Protein 3HWU (pdb70)

Organism: Cupriavidus pinatubonensis (strain JMP 134 / LMG 1197) (NCBI:txid264198)

Sequence (139 aa):
QEELKGKYKTPTGYLVLRHHGDNNVLQNLEQLARRDEHIPSASSSFVGIGFSEEATFGFYDDFGRRKKQFDPKTYRNVEANTGSIAWKEEGKPSIHAHGTVTDGTFQGAGGHLLGLTVGTGSCEITVTVYPQRLDDRFVDDPEIQQANVLGGLLP

InterPro domains:
  IPR005175 PPC domain [PF03479] (41-151)
  IPR005175 PPC domain [PS51742] (35-171)
  IPR005175 PPC domain [cd11378] (41-151)
  IPR025707 Predicted DNA-binding protein with PD1-like DNA-binding motif [PIRSF016702] (32-172)

Foldseek 3Di:
DVCVPPWQDPQGMKKFAAFDKPVVVVQVCCVVVVFLKKKKKKWKWAKWKAFDADPVVRDTDIDMDGTWTGMIWMWADEPRGIDIWDWDWTADPVRDIDIGTTPIDGHHNMMMMMDMGTDPHRWYWDQDVVRRDTDIDDD

Secondary structure (DSSP, 8-state):
-TTTT---BTTEE--EETT-BHHHHHHHHHHHTT-SEEEEEEEE--EEEEEEEETTTTEEEEEEEES-----EEEEEETTEEEEEEEEEEE-TT--EEEEEEEEEE--SSEEEEEEEEESS--BEEEETTTTEEEE---

B-factor: mean 15.31, std 6.68, range [3.57, 50.94]

Solvent-accessible surface area: 8243 Å² total

Radius of gyration: 15.32 Å; Cα contacts (8 Å, |Δi|>4): 325; chains: 1; bounding box: 25×41×38 Å

Nearest PDB structures (foldseek):
  3hwu-assembly1_A  TM=1.007E+00  e=2.581E-26  Cupriavidus pinatubonensis JMP134
  3htn-assembly1_C  TM=9.074E-01  e=1.300E-11  Bacteroides thetaiotaomicron VPI-5482
  3htn-assembly1_B  TM=8.901E-01  e=6.549E-11  Bacteroides thetaiotaomicron VPI-5482
  2dt4-assembly1_A  TM=8.204E-01  e=1.493E-09  Pyrococcus horikoshii
  2p6y-assembly1_A  TM=7.167E-01  e=1.650E-06  Vibrio cholerae

Structure (mmCIF, N/CA/C/O backbone):
data_3HWU
#
_entry.id   3HWU
#
_cell.length_a   53.897
_cell.length_b   53.897
_cell.length_c   111.100
_cell.angle_alpha   90.000
_cell.angle_beta   90.000
_cell.angle_gamma   120.000
#
_symmetry.space_group_name_H-M   'H 3'
#
loop_
_entity.id
_entity.type
_entity.pdbx_description
1 polymer 'Putative DNA-binding protein'
2 water water
#
loop_
_atom_site.group_PDB
_atom_site.id
_atom_site.type_symbol
_atom_site.label_atom_id
_atom_site.label_alt_id
_atom_site.label_comp_id
_atom_site.label_asym_id
_atom_site.label_entity_id
_atom_site.label_seq_id
_atom_site.pdbx_PDB_ins_code
_atom_site.Cartn_x
_atom_site.Cartn_y
_atom_site.Cartn_z
_atom_site.occupancy
_atom_site.B_iso_or_equiv
_atom_site.auth_seq_id
_atom_site.auth_comp_id
_atom_site.auth_asym_id
_atom_site.auth_atom_id
_atom_site.pdbx_PDB_model_num
ATOM 1 N N . GLN A 1 2 ? -0.349 12.250 82.733 1.00 33.22 28 GLN A N 1
ATOM 2 C CA . GLN A 1 2 ? 0.041 10.853 82.394 1.00 30.82 28 GLN A CA 1
ATOM 3 C C . GLN A 1 2 ? 0.738 10.734 81.017 1.00 29.71 28 GLN A C 1
ATOM 4 O O . GLN A 1 2 ? 1.163 9.655 80.641 1.00 30.58 28 GLN A O 1
ATOM 6 N N A GLU A 1 3 ? 0.852 11.840 80.293 0.50 28.22 29 GLU A N 1
ATOM 7 N N B GLU A 1 3 ? 0.878 11.857 80.293 0.50 28.88 29 GLU A N 1
ATOM 8 C CA A GLU A 1 3 ? 1.407 11.815 78.939 0.50 26.37 29 GLU A CA 1
ATOM 9 C CA B GLU A 1 3 ? 1.360 11.807 78.889 0.50 27.74 29 GLU A CA 1
ATOM 10 C C A GLU A 1 3 ? 2.779 11.158 78.862 0.50 24.56 29 GLU A C 1
ATOM 11 C C B GLU A 1 3 ? 2.824 11.330 78.764 0.50 25.20 29 GLU A C 1
ATOM 12 O O A GLU A 1 3 ? 3.081 10.375 77.949 0.50 24.05 29 GLU A O 1
ATOM 13 O O B GLU A 1 3 ? 3.215 10.787 77.715 0.50 24.27 29 GLU A O 1
ATOM 24 N N . LEU A 1 4 ? 3.610 11.495 79.831 1.00 22.80 30 LEU A N 1
ATOM 25 C CA . LEU A 1 4 ? 5.011 11.091 79.820 1.00 20.79 30 LEU A CA 1
ATOM 26 C C . LEU A 1 4 ? 5.261 9.847 80.628 1.00 20.59 30 LEU A C 1
ATOM 27 O O . LEU A 1 4 ? 6.414 9.511 80.839 1.00 19.15 30 LEU A O 1
ATOM 32 N N . LYS A 1 5 ? 4.190 9.144 81.054 1.00 21.30 31 LYS A N 1
ATOM 33 C CA . LYS A 1 5 ? 4.339 7.942 81.833 1.00 22.12 31 LYS A CA 1
ATOM 34 C C . LYS A 1 5 ? 5.232 6.961 81.126 1.00 21.12 31 LYS A C 1
ATOM 35 O O . LYS A 1 5 ? 5.000 6.619 79.952 1.00 22.48 31 LYS A O 1
ATOM 38 N N . GLY A 1 6 ? 6.262 6.525 81.841 1.00 20.24 32 GLY A N 1
ATOM 39 C CA . GLY A 1 6 ? 7.207 5.550 81.339 1.00 19.96 32 GLY A CA 1
ATOM 40 C C . GLY A 1 6 ? 8.228 6.038 80.319 1.00 17.57 32 GLY A C 1
ATOM 41 O O . GLY A 1 6 ? 8.934 5.230 79.706 1.00 18.83 32 GLY A O 1
ATOM 42 N N . LYS A 1 7 ? 8.286 7.343 80.100 1.00 14.75 33 LYS A N 1
ATOM 43 C CA . LYS A 1 7 ? 9.135 7.879 79.038 1.00 13.27 33 LYS A CA 1
ATOM 44 C C . LYS A 1 7 ? 10.409 8.530 79.595 1.00 13.13 33 LYS A C 1
ATOM 45 O O . LYS A 1 7 ? 11.256 8.926 78.803 1.00 12.16 33 LYS A O 1
ATOM 51 N N . TYR A 1 8 ? 10.565 8.649 80.905 1.00 11.81 34 TYR A N 1
ATOM 52 C CA . TYR A 1 8 ? 11.805 9.175 81.440 1.00 11.95 34 TYR A CA 1
ATOM 53 C C . TYR A 1 8 ? 12.082 8.637 82.831 1.00 11.83 34 TYR A C 1
ATOM 54 O O . TYR A 1 8 ? 11.183 8.102 83.521 1.00 13.10 34 TYR A O 1
ATOM 71 N N . LYS A 1 10 ? 14.625 9.853 86.410 1.00 12.20 36 LYS A N 1
ATOM 72 C CA . LYS A 1 10 ? 15.531 10.796 87.065 1.00 12.28 36 LYS A CA 1
ATOM 73 C C . LYS A 1 10 ? 16.920 10.191 87.165 1.00 11.93 36 LYS A C 1
ATOM 74 O O . LYS A 1 10 ? 17.064 9.030 87.577 1.00 13.55 36 LYS A O 1
ATOM 80 N N . THR A 1 11 ? 17.916 11.005 86.808 1.00 10.99 37 THR A N 1
ATOM 81 C CA . THR A 1 11 ? 19.324 10.631 86.939 1.00 11.25 37 THR A CA 1
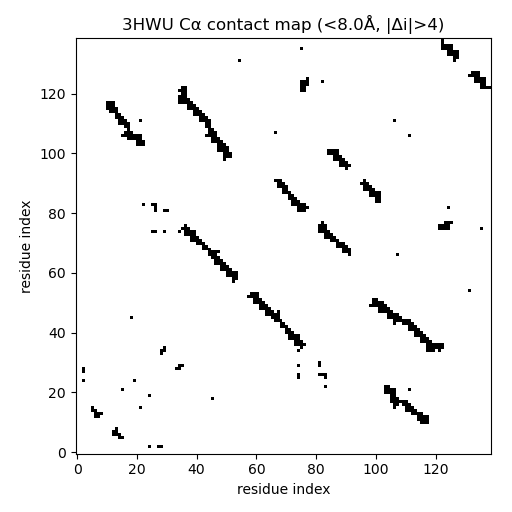ATOM 82 C C . THR A 1 11 ? 20.006 11.599 87.915 1.00 11.00 37 THR A C 1
ATOM 83 O O . THR A 1 11 ? 19.469 12.671 88.213 1.00 12.12 37 THR A O 1
ATOM 87 N N . PRO A 1 12 ? 21.227 11.278 88.357 1.00 10.83 38 PRO A N 1
ATOM 88 C CA . PRO A 1 12 ? 21.898 12.213 89.272 1.00 11.89 38 PRO A CA 1
ATOM 89 C C . PRO A 1 12 ? 22.052 13.629 88.741 1.00 12.77 38 PRO A C 1
ATOM 90 O O . PRO A 1 12 ? 21.979 14.596 89.509 1.00 14.31 38 PRO A O 1
ATOM 94 N N . THR A 1 13 ? 22.268 13.762 87.438 1.00 11.75 39 THR A N 1
ATOM 95 C CA . THR A 1 13 ? 22.495 15.053 86.827 1.00 11.76 39 THR A CA 1
ATOM 96 C C . THR A 1 13 ? 21.288 15.643 86.098 1.00 10.37 39 THR A C 1
ATOM 97 O O . THR A 1 13 ? 21.369 16.756 85.600 1.00 10.91 39 THR A O 1
ATOM 101 N N . GLY A 1 14 ? 20.172 14.912 86.034 1.00 10.07 40 GLY A N 1
ATOM 102 C CA . GLY A 1 14 ? 19.028 15.422 85.310 1.00 10.33 40 GLY A CA 1
ATOM 103 C C . GLY A 1 14 ? 18.023 14.310 85.034 1.00 9.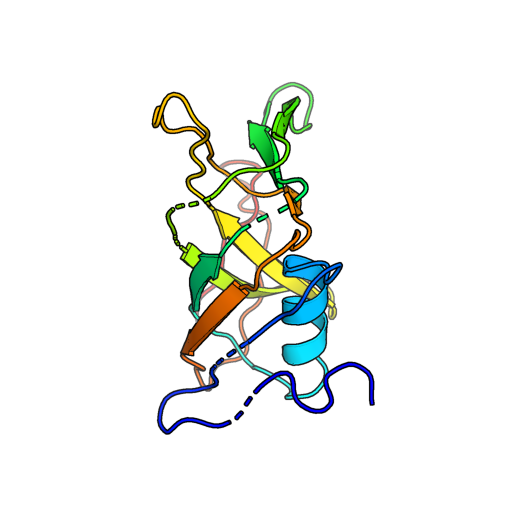63 40 GLY A C 1
ATOM 104 O O . GLY A 1 14 ? 17.428 13.765 85.987 1.00 10.11 40 GLY A O 1
ATOM 105 N N . TYR A 1 15 ? 17.802 13.986 83.757 1.00 9.17 41 TYR A N 1
ATOM 106 C CA . TYR A 1 15 ? 16.866 12.936 83.364 1.00 9.76 41 TYR A CA 1
ATOM 107 C C . TYR A 1 15 ? 17.434 12.188 82.174 1.00 9.69 41 TYR A C 1
ATOM 108 O O . TYR A 1 15 ? 18.265 12.722 81.416 1.00 10.78 41 TYR A O 1
ATOM 117 N N . LEU A 1 16 ? 16.950 10.970 81.973 1.00 9.68 42 LEU A N 1
ATOM 118 C CA . LEU A 1 16 ? 17.145 10.219 80.727 1.00 9.43 42 LEU A CA 1
ATOM 119 C C . LEU A 1 16 ? 15.746 9.947 80.195 1.00 9.16 42 LEU A C 1
ATOM 120 O O . LEU A 1 16 ? 14.892 9.396 80.907 1.00 10.39 42 LEU A O 1
ATOM 141 N N . VAL A 1 18 ? 13.390 8.178 77.053 1.00 9.16 44 VAL A N 1
ATOM 142 C CA . VAL A 1 18 ? 13.320 7.240 75.933 1.00 9.61 44 VAL A CA 1
ATOM 143 C C . VAL A 1 18 ? 11.934 7.402 75.300 1.00 9.39 44 VAL A C 1
ATOM 144 O O . VAL A 1 18 ? 10.929 6.965 75.845 1.00 10.49 44 VAL A O 1
ATOM 148 N N . LEU A 1 19 ? 11.911 8.084 74.167 1.00 9.15 45 LEU A N 1
ATOM 149 C CA . LEU A 1 19 ? 10.702 8.304 73.401 1.00 9.52 45 LEU A CA 1
ATOM 150 C C . LEU A 1 19 ? 10.526 7.170 72.401 1.00 9.61 45 LEU A C 1
ATOM 151 O O . LEU A 1 19 ? 11.470 6.475 72.043 1.00 10.47 45 LEU A O 1
ATOM 156 N N . ARG A 1 20 ? 9.280 6.958 72.007 1.00 11.00 46 ARG A N 1
ATOM 157 C CA . ARG A 1 20 ? 8.843 5.796 71.281 1.00 11.53 46 ARG A CA 1
ATOM 158 C C . ARG A 1 20 ? 8.123 6.176 69.991 1.00 11.42 46 ARG A C 1
ATOM 159 O O . ARG A 1 20 ? 7.871 7.344 69.727 1.00 10.56 46 ARG A O 1
ATOM 167 N N A HIS A 1 21 ? 7.829 5.177 69.169 0.50 11.61 47 HIS A N 1
ATOM 168 N N B HIS A 1 21 ? 7.764 5.168 69.197 0.50 11.63 47 HIS A N 1
ATOM 169 C CA A HIS A 1 21 ? 7.184 5.360 67.878 0.50 11.88 47 HIS A CA 1
ATOM 170 C CA B HIS A 1 21 ? 7.257 5.415 67.859 0.50 11.81 47 HIS A CA 1
ATOM 171 C C A HIS A 1 21 ? 6.057 6.391 67.943 0.50 10.87 47 HIS A C 1
ATOM 172 C C B HIS A 1 21 ? 6.050 6.349 67.887 0.50 11.05 47 HIS A C 1
ATOM 173 O O A HIS A 1 21 ? 5.148 6.294 68.785 0.50 11.11 47 HIS A O 1
ATOM 174 O O B HIS A 1 21 ? 5.078 6.129 68.619 0.50 11.80 47 HIS A O 1
ATOM 187 N N . GLY A 1 22 ? 6.138 7.385 67.055 1.00 10.53 48 GLY A N 1
ATOM 188 C CA . GLY A 1 22 ? 5.130 8.402 66.900 1.00 10.24 48 GLY A CA 1
ATOM 189 C C . GLY A 1 22 ? 5.308 9.615 67.796 1.00 10.47 48 GLY A C 1
ATOM 190 O O . GLY A 1 22 ? 4.630 10.597 67.593 1.00 12.43 48 GLY A O 1
ATOM 191 N N . ASP A 1 23 ? 6.218 9.570 68.773 1.00 9.78 49 ASP A N 1
ATOM 192 C CA . ASP A 1 23 ? 6.376 10.715 69.686 1.00 10.11 49 ASP A CA 1
ATOM 193 C C . ASP A 1 23 ? 7.001 11.915 68.975 1.00 9.53 49 ASP A C 1
ATOM 194 O O . ASP A 1 23 ? 7.997 11.796 68.269 1.00 10.08 49 ASP A O 1
ATOM 199 N N A ASN A 1 24 ? 6.437 13.079 69.260 0.70 9.64 50 ASN A N 1
ATOM 200 N N B ASN A 1 24 ? 6.367 13.076 69.085 0.30 9.75 50 ASN A N 1
ATOM 201 C CA A ASN A 1 24 ? 6.920 14.341 68.783 0.70 9.40 50 ASN A CA 1
ATOM 202 C CA B ASN A 1 24 ? 7.006 14.290 68.623 0.30 9.64 50 ASN A CA 1
ATOM 203 C C A ASN A 1 24 ? 8.018 14.833 69.733 0.70 9.36 50 ASN A C 1
ATOM 204 C C B ASN A 1 24 ? 8.018 14.678 69.693 0.30 9.34 50 ASN A C 1
ATOM 205 O O A ASN A 1 24 ? 7.749 15.122 70.896 0.70 9.81 50 ASN A O 1
ATOM 206 O O B ASN A 1 24 ? 7.702 14.746 70.884 0.30 8.71 50 ASN A O 1
ATOM 215 N N . VAL A 1 25 ? 9.249 14.853 69.255 1.00 8.09 51 VAL A N 1
ATOM 216 C CA . VAL A 1 25 ? 10.400 14.971 70.181 1.00 9.09 51 VAL A CA 1
ATOM 217 C C . VAL A 1 25 ? 10.453 16.310 70.908 1.00 9.04 51 VAL A C 1
ATOM 218 O O . VAL A 1 25 ? 10.584 16.358 72.138 1.00 9.68 51 VAL A O 1
ATOM 222 N N . LEU A 1 26 ? 10.376 17.418 70.173 1.00 9.22 52 LEU A N 1
ATOM 223 C CA . LEU A 1 26 ? 10.494 18.703 70.867 1.00 9.27 52 LEU A CA 1
ATOM 224 C C . LEU A 1 26 ? 9.288 18.943 71.774 1.00 9.68 52 LEU A C 1
ATOM 225 O O . LEU A 1 26 ? 9.430 19.520 72.835 1.00 9.98 52 LEU A O 1
ATOM 230 N N . GLN A 1 27 ? 8.105 18.524 71.335 1.00 10.15 53 GLN A N 1
ATOM 231 C CA . GLN A 1 27 ? 6.921 18.660 72.192 1.00 10.80 53 GLN A CA 1
ATOM 232 C C . GLN A 1 27 ? 7.052 17.826 73.468 1.00 10.47 53 GLN A C 1
ATOM 233 O O . GLN A 1 27 ? 6.652 18.277 74.548 1.00 11.21 53 GLN A O 1
ATOM 239 N N . ASN A 1 28 ? 7.625 16.637 73.384 1.00 9.80 54 ASN A N 1
ATOM 240 C CA . ASN A 1 28 ? 7.818 15.853 74.603 1.00 9.87 54 ASN A CA 1
ATOM 241 C C . ASN A 1 28 ? 8.852 16.518 75.533 1.00 10.20 54 ASN A C 1
ATOM 242 O O . ASN A 1 28 ? 8.718 16.441 76.745 1.00 10.61 54 ASN A O 1
ATOM 247 N N . LEU A 1 29 ? 9.873 17.159 74.978 1.00 10.03 55 LEU A N 1
ATOM 248 C CA . LEU A 1 29 ? 10.816 17.933 75.808 1.00 9.51 55 LEU A CA 1
ATOM 249 C C . LEU A 1 29 ? 10.149 19.152 76.468 1.00 10.22 55 LEU A C 1
ATOM 250 O O . LEU A 1 29 ? 10.424 19.467 77.631 1.00 10.50 55 LEU A O 1
ATOM 255 N N . GLU A 1 30 ? 9.278 19.832 75.721 1.00 9.61 56 GLU A N 1
ATOM 256 C CA . GLU A 1 30 ? 8.456 20.883 76.314 1.00 10.84 56 GLU A CA 1
ATOM 257 C C . GLU A 1 30 ? 7.630 20.355 77.467 1.00 10.52 56 GLU A C 1
ATOM 258 O O . GLU A 1 30 ? 7.536 21.001 78.527 1.00 11.08 56 GLU A O 1
ATOM 264 N N . GLN A 1 31 ? 6.991 19.194 77.269 1.00 10.22 57 GLN A N 1
ATOM 265 C CA . GLN A 1 31 ? 6.191 18.627 78.345 1.00 11.94 57 GLN A CA 1
ATOM 266 C C . GLN A 1 31 ? 7.038 18.216 79.567 1.00 10.90 57 GLN A C 1
ATOM 267 O O . GLN A 1 31 ? 6.588 18.362 80.716 1.00 12.69 57 GLN A O 1
ATOM 273 N N . LEU A 1 32 ? 8.231 17.658 79.346 1.00 10.82 58 LEU A N 1
ATOM 274 C CA . LEU A 1 32 ? 9.108 17.362 80.461 1.00 10.74 58 LEU A CA 1
ATOM 275 C C . LEU A 1 32 ? 9.444 18.655 81.244 1.00 11.18 58 LEU A C 1
ATOM 276 O O . LEU A 1 32 ? 9.462 18.673 82.484 1.00 11.98 58 LEU A O 1
ATOM 281 N N . ALA A 1 33 ? 9.736 19.714 80.504 1.00 10.66 59 ALA A N 1
ATOM 282 C CA . ALA A 1 33 ? 10.051 21.005 81.144 1.00 11.05 59 ALA A CA 1
ATOM 283 C C . ALA A 1 33 ? 8.905 21.482 82.043 1.00 12.40 59 ALA A C 1
ATOM 284 O O . ALA A 1 33 ? 9.120 21.953 83.175 1.00 12.15 59 ALA A O 1
ATOM 286 N N A ARG A 1 34 ? 7.682 21.365 81.528 0.50 12.86 60 ARG A N 1
ATOM 287 N N B ARG A 1 34 ? 7.669 21.367 81.560 0.50 12.78 60 ARG A N 1
ATOM 288 C CA A ARG A 1 34 ? 6.517 21.760 82.295 0.50 14.83 60 ARG A CA 1
ATOM 289 C CA B ARG A 1 34 ? 6.513 21.695 82.397 0.50 14.36 60 ARG A CA 1
ATOM 290 C C A ARG A 1 34 ? 6.213 20.812 83.464 0.50 14.69 60 ARG A C 1
ATOM 291 C C B ARG A 1 34 ? 6.379 20.762 83.577 0.50 14.65 60 ARG A C 1
ATOM 292 O O A ARG A 1 34 ? 5.885 21.303 84.555 0.50 15.59 60 ARG A O 1
ATOM 293 O O B ARG A 1 34 ? 6.322 21.162 84.755 0.50 14.69 60 ARG A O 1
ATOM 308 N N . ASP A 1 35 ? 6.311 19.487 83.277 1.00 14.46 61 ASP A N 1
ATOM 309 C CA . ASP A 1 35 ? 5.980 18.498 84.313 1.00 15.53 61 ASP A CA 1
ATOM 310 C C . ASP A 1 35 ? 6.985 18.464 85.439 1.00 16.54 61 ASP A C 1
ATOM 311 O O . ASP A 1 35 ? 6.635 18.258 86.603 1.00 17.18 61 ASP A O 1
ATOM 316 N N . GLU A 1 36 ? 8.252 18.675 85.101 1.00 15.69 62 GLU A N 1
ATOM 317 C CA . GLU A 1 36 ? 9.315 18.614 86.080 1.00 15.41 62 GLU A CA 1
ATOM 318 C C . GLU A 1 36 ? 9.801 20.032 86.448 1.00 13.10 62 GLU A C 1
ATOM 319 O O . GLU A 1 36 ? 10.782 20.154 87.207 1.00 16.76 62 GLU A O 1
ATOM 325 N N . HIS A 1 37 ? 9.155 21.077 85.941 1.00 14.30 63 HIS A N 1
ATOM 326 C CA . HIS A 1 37 ? 9.509 22.478 86.280 1.00 14.99 63 HIS A CA 1
ATOM 327 C C . HIS A 1 37 ? 11.011 22.705 86.109 1.00 13.86 63 HIS A C 1
ATOM 328 O O . HIS A 1 37 ? 11.684 23.262 86.964 1.00 14.31 63 HIS A O 1
ATOM 335 N N . ILE A 1 38 ? 11.549 22.258 84.991 1.00 12.06 64 ILE A N 1
ATOM 336 C CA . ILE A 1 38 ? 12.974 22.389 84.722 1.00 10.52 64 ILE A CA 1
ATOM 337 C C . ILE A 1 38 ? 13.351 23.847 84.656 1.00 9.38 64 ILE A C 1
ATOM 338 O O . ILE A 1 38 ? 12.811 24.586 83.808 1.00 10.59 64 ILE A O 1
ATOM 343 N N . PRO A 1 39 ? 14.304 24.298 85.508 1.00 9.20 65 PRO A N 1
ATOM 344 C CA . PRO A 1 39 ? 14.668 25.731 85.401 1.00 8.75 65 PRO A CA 1
ATOM 345 C C . PRO A 1 39 ? 15.371 26.065 84.072 1.00 8.60 65 PRO A C 1
ATOM 346 O O . PRO A 1 39 ? 15.034 27.022 83.394 1.00 9.11 65 PRO A O 1
ATOM 350 N N . SER A 1 40 ? 16.356 25.241 83.724 1.00 9.25 66 SER A N 1
ATOM 351 C CA . SER A 1 40 ? 17.028 25.237 82.445 1.00 8.68 66 SER A CA 1
ATOM 352 C C . SER A 1 40 ? 17.780 23.906 82.337 1.00 8.16 66 SER A C 1
ATOM 353 O O . SER A 1 40 ? 17.972 23.213 83.334 1.00 8.50 66 SER A O 1
ATOM 356 N N . ALA A 1 41 ? 18.208 23.571 81.132 1.00 7.99 67 ALA A N 1
ATOM 357 C CA . ALA A 1 41 ? 18.901 22.309 80.913 1.00 8.09 67 ALA A CA 1
ATOM 358 C C . ALA A 1 41 ? 19.624 22.309 79.585 1.00 7.49 67 ALA A C 1
ATOM 359 O O . ALA A 1 41 ? 19.289 23.057 78.666 1.00 8.01 67 ALA A O 1
ATOM 361 N N A SER A 1 42 ? 20.632 21.437 79.508 0.35 6.98 68 SER A N 1
ATOM 362 N N B SER A 1 42 ? 20.575 21.402 79.452 0.35 7.82 68 SER A N 1
ATOM 363 N N C SER A 1 42 ? 20.583 21.392 79.494 0.30 8.16 68 SER A N 1
ATOM 364 C CA A SER A 1 42 ? 21.272 21.014 78.247 0.35 6.77 68 SER A CA 1
ATOM 365 C CA B SER A 1 42 ? 21.086 21.049 78.131 0.35 8.22 68 SER A CA 1
ATOM 366 C CA C SER A 1 42 ? 21.228 21.010 78.237 0.30 8.95 68 SER A CA 1
ATOM 367 C C A SER A 1 42 ? 20.787 19.597 77.886 0.35 6.53 68 SER A C 1
ATOM 368 C C B SER A 1 42 ? 20.876 19.575 77.884 0.35 7.27 68 SER A C 1
ATOM 369 C C C SER A 1 42 ? 20.849 19.567 77.895 0.30 7.60 68 SER A C 1
ATOM 370 O O A SER A 1 42 ? 20.312 18.888 78.753 0.35 7.62 68 SER A O 1
ATOM 371 O O B SER A 1 42 ? 20.774 18.791 78.816 0.35 8.04 68 SER A O 1
ATOM 372 O O C SER A 1 42 ? 20.548 18.789 78.790 0.30 8.41 68 SER A O 1
ATOM 379 N N . PHE A 1 43 ? 20.868 19.206 76.614 1.00 7.19 69 PHE A N 1
ATOM 380 C CA . PHE A 1 43 ? 20.636 17.820 76.251 1.00 7.20 69 PHE A CA 1
ATOM 381 C C . PHE A 1 43 ? 21.360 17.413 74.999 1.00 7.04 69 PHE A C 1
ATOM 382 O O . PHE A 1 43 ? 21.699 18.240 74.155 1.00 7.38 69 PHE A O 1
ATOM 390 N N . VAL A 1 44 ? 21.541 16.091 74.883 1.00 7.59 70 VAL A N 1
ATOM 391 C CA . VAL A 1 44 ? 21.986 15.439 73.657 1.00 7.11 70 VAL A CA 1
ATOM 392 C C . VAL A 1 44 ? 21.105 14.201 73.435 1.00 7.15 70 VAL A C 1
ATOM 393 O O . VAL A 1 44 ? 20.447 13.730 74.356 1.00 9.09 70 VAL A O 1
ATOM 397 N N . GLY A 1 45 ? 21.039 13.691 72.212 1.00 8.16 71 GLY A N 1
ATOM 398 C CA . GLY A 1 45 ? 20.254 12.514 71.954 1.00 8.49 71 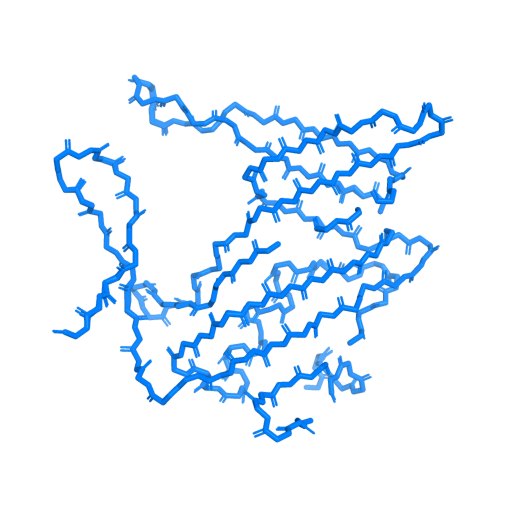GLY A CA 1
ATOM 399 C C . GLY A 1 45 ? 20.522 11.868 70.607 1.00 7.61 71 GLY A C 1
ATOM 400 O O . GLY A 1 45 ? 21.269 12.412 69.798 1.00 8.49 71 GLY A O 1
ATOM 401 N N . ILE A 1 46 ? 19.903 10.695 70.407 1.00 8.02 72 ILE A N 1
ATOM 402 C CA . ILE A 1 46 ? 19.987 9.928 69.165 1.00 7.79 72 ILE A CA 1
ATOM 403 C C . ILE A 1 46 ? 18.633 9.269 68.956 1.00 8.06 72 ILE A C 1
ATOM 404 O O . ILE A 1 46 ? 17.818 9.171 69.878 1.00 9.07 72 ILE A O 1
ATOM 409 N N . GLY A 1 47 ? 18.367 8.830 67.729 1.00 8.34 73 GLY A N 1
ATOM 410 C CA . GLY A 1 47 ? 17.167 8.007 67.500 1.00 9.88 73 GLY A CA 1
ATOM 411 C C . GLY A 1 47 ? 16.893 7.802 66.032 1.00 9.23 73 GLY A C 1
ATOM 412 O O . GLY A 1 47 ? 17.770 8.069 65.226 1.00 11.54 73 GLY A O 1
ATOM 413 N N . PHE A 1 48 ? 15.707 7.332 65.691 1.00 9.47 74 PHE A N 1
ATOM 414 C CA . PHE A 1 48 ? 15.280 7.095 64.316 1.00 9.07 74 PHE A CA 1
ATOM 415 C C . PHE A 1 48 ? 13.961 7.810 64.120 1.00 9.17 74 PHE A C 1
ATOM 416 O O . PHE A 1 48 ? 13.036 7.601 64.910 1.00 9.69 74 PHE A O 1
ATOM 432 N N . SER A 1 50 ? 10.684 9.192 61.736 1.00 10.17 76 SER A N 1
ATOM 433 C CA . SER A 1 50 ? 9.854 9.143 60.537 1.00 10.51 76 SER A CA 1
ATOM 434 C C . SER A 1 50 ? 9.899 10.468 59.769 1.00 12.02 76 SER A C 1
ATOM 435 O O . SER A 1 50 ? 9.839 10.483 58.533 1.00 12.72 76 SER A O 1
ATOM 438 N N A GLU A 1 51 ? 10.042 11.570 60.490 0.70 12.22 77 GLU A N 1
ATOM 439 N N B GLU A 1 51 ? 10.006 11.570 60.519 0.30 11.66 77 GLU A N 1
ATOM 440 C CA A GLU A 1 51 ? 10.304 12.825 59.816 0.70 12.89 77 GLU A CA 1
ATOM 441 C CA B GLU A 1 51 ? 10.076 12.927 59.959 0.30 11.81 77 GLU A CA 1
ATOM 442 C C A GLU A 1 51 ? 11.062 13.751 60.735 0.70 12.19 77 GLU A C 1
ATOM 443 C C B GLU A 1 51 ? 11.055 13.781 60.783 0.30 11.47 77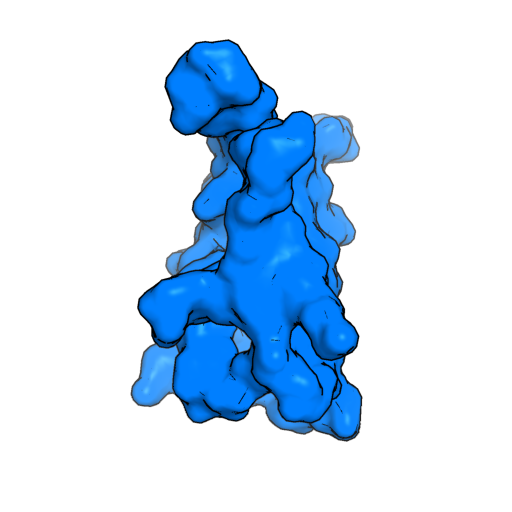 GLU A C 1
ATOM 444 O O A GLU A 1 51 ? 10.887 13.714 61.945 0.70 12.47 77 GLU A O 1
ATOM 445 O O B GLU A 1 51 ? 11.037 13.715 62.009 0.30 11.45 77 GLU A O 1
ATOM 456 N N . ALA A 1 52 ? 11.925 14.544 60.115 1.00 11.14 78 ALA A N 1
ATOM 457 C CA . ALA A 1 52 ? 12.711 15.559 60.785 1.00 11.85 78 ALA A CA 1
ATOM 458 C C . ALA A 1 52 ? 12.692 16.777 59.869 1.00 12.05 78 ALA A C 1
ATOM 459 O O . ALA A 1 52 ? 13.108 16.696 58.721 1.00 13.11 78 ALA A O 1
ATOM 461 N N . THR A 1 53 ? 12.292 17.913 60.417 1.00 11.37 79 THR A N 1
ATOM 462 C CA . THR A 1 53 ? 12.192 19.183 59.686 1.00 11.57 79 THR A CA 1
ATOM 463 C C . THR A 1 53 ? 13.159 20.190 60.282 1.00 11.78 79 THR A C 1
ATOM 464 O O . THR A 1 53 ? 13.133 20.451 61.476 1.00 11.61 79 THR A O 1
ATOM 468 N N . PHE A 1 54 ? 14.010 20.730 59.417 1.00 10.78 80 PHE A N 1
ATOM 469 C CA . PHE A 1 54 ? 14.988 21.731 59.756 1.00 10.32 80 PHE A CA 1
ATOM 470 C C . PHE A 1 54 ? 14.596 23.057 59.125 1.00 10.78 80 PHE A C 1
ATOM 471 O O . PHE A 1 54 ? 13.811 23.112 58.178 1.00 12.82 80 PHE A O 1
ATOM 479 N N . GLY A 1 55 ? 15.203 24.125 59.606 1.00 11.23 81 GLY A N 1
ATOM 480 C CA . GLY A 1 55 ? 14.970 25.448 59.055 1.00 11.09 81 GLY A CA 1
ATOM 481 C C . GLY A 1 55 ? 16.274 26.215 58.953 1.00 11.26 81 GLY A C 1
ATOM 482 O O . GLY A 1 55 ? 17.108 26.127 59.862 1.00 12.32 81 GLY A O 1
ATOM 483 N N . PHE A 1 56 ? 16.463 26.995 57.879 1.00 12.18 82 PHE A N 1
ATOM 484 C CA . PHE A 1 56 ? 17.601 27.887 57.730 1.00 11.92 82 PHE A CA 1
ATOM 485 C C . PHE A 1 56 ? 17.013 29.282 57.716 1.00 12.44 82 PHE A C 1
ATOM 486 O O . PHE A 1 56 ? 16.240 29.670 56.823 1.00 13.96 82 PHE A O 1
ATOM 494 N N . TYR A 1 57 ? 17.379 30.083 58.703 1.00 12.32 83 TYR A N 1
ATOM 495 C CA . TYR A 1 57 ? 16.695 31.353 58.909 1.00 12.80 83 TYR A CA 1
ATOM 496 C C . TYR A 1 57 ? 17.134 32.426 57.920 1.00 12.91 83 TYR A C 1
ATOM 497 O O . TYR A 1 57 ? 18.319 32.613 57.674 1.00 14.19 83 TYR A O 1
ATOM 506 N N A ASP A 1 58 ? 16.132 33.141 57.402 0.50 13.63 84 ASP A N 1
ATOM 507 N N B ASP A 1 58 ? 16.145 33.112 57.355 0.50 13.24 84 ASP A N 1
ATOM 508 C CA A ASP A 1 58 ? 16.268 34.229 56.431 0.50 14.95 84 ASP A CA 1
ATOM 509 C CA B ASP A 1 58 ? 16.390 34.239 56.482 0.50 14.23 84 ASP A CA 1
ATOM 510 C C A ASP A 1 58 ? 15.995 35.525 57.209 0.50 15.41 84 ASP A C 1
ATOM 511 C C B ASP A 1 58 ? 16.026 35.498 57.241 0.50 14.93 84 ASP A C 1
ATOM 512 O O A ASP A 1 58 ? 14.855 35.790 57.574 0.50 16.19 84 ASP A O 1
ATOM 513 O O B ASP A 1 58 ? 14.875 35.713 57.608 0.50 15.46 84 ASP A O 1
ATOM 522 N N . PHE A 1 59 ? 17.035 36.302 57.504 1.00 15.57 85 PHE A N 1
ATOM 523 C CA . PHE A 1 59 ? 16.855 37.524 58.320 1.00 17.00 85 PHE A CA 1
ATOM 524 C C . PHE A 1 59 ? 16.085 38.609 57.575 1.00 18.51 85 PHE A C 1
ATOM 525 O O . PHE A 1 59 ? 15.342 39.381 58.182 1.00 19.79 85 PHE A O 1
ATOM 533 N N . GLY A 1 60 ? 16.247 38.647 56.253 1.00 18.85 86 GLY A N 1
ATOM 534 C CA . GLY A 1 60 ? 15.557 39.607 55.431 1.00 19.81 86 GLY A CA 1
ATOM 535 C C . GLY A 1 60 ? 14.059 39.487 55.452 1.00 20.91 86 GLY A C 1
ATOM 536 O O . GLY A 1 60 ? 13.357 40.528 55.494 1.00 24.71 86 GLY A O 1
ATOM 537 N N A ARG A 1 61 ? 13.533 38.265 55.363 0.50 21.39 87 ARG A N 1
ATOM 538 N N B ARG A 1 61 ? 13.532 38.262 55.478 0.50 20.81 87 ARG A N 1
ATOM 539 C CA A ARG A 1 61 ? 12.100 38.091 55.285 0.50 21.67 87 ARG A CA 1
ATOM 540 C CA B ARG A 1 61 ? 12.101 38.069 55.636 0.50 20.62 87 ARG A CA 1
ATOM 541 C C A ARG A 1 61 ? 11.531 37.491 56.588 0.50 20.72 87 ARG A C 1
ATOM 542 C C B ARG A 1 61 ? 11.670 37.553 56.992 0.50 19.25 87 ARG A C 1
ATOM 543 O O A ARG A 1 61 ? 10.327 37.253 56.692 0.50 20.81 87 ARG A O 1
ATOM 544 O O B ARG A 1 61 ? 10.479 37.364 57.231 0.50 19.16 87 ARG A O 1
ATOM 559 N N A LYS A 1 62 ? 12.407 37.326 57.588 0.50 19.97 88 LYS A N 1
ATOM 560 N N B LYS A 1 62 ? 12.633 37.339 57.875 0.50 18.20 88 LYS A N 1
ATOM 561 C CA A LYS A 1 62 ? 12.028 36.944 58.958 0.50 20.60 88 LYS A CA 1
ATOM 562 C CA B LYS A 1 62 ? 12.351 36.864 59.222 0.50 18.78 88 LYS A CA 1
ATOM 563 C C A LYS A 1 62 ? 11.328 35.597 59.014 0.50 20.02 88 LYS A C 1
ATOM 564 C C B LYS A 1 62 ? 11.514 35.572 59.192 0.50 18.92 88 LYS A C 1
ATOM 565 O O A LYS A 1 62 ? 10.286 35.425 59.641 0.50 20.27 88 LYS A O 1
ATOM 566 O O B LYS A 1 62 ? 10.572 35.429 59.962 0.50 19.36 88 LYS A O 1
ATOM 577 N N . GLN A 1 63 ? 11.904 34.628 58.329 1.00 19.24 89 GLN A N 1
ATOM 578 C CA . GLN A 1 63 ? 11.271 33.323 58.214 1.00 21.04 89 GLN A CA 1
ATOM 579 C C . GLN A 1 63 ? 12.347 32.265 58.087 1.00 19.46 89 GLN A C 1
ATOM 580 O O . GLN A 1 63 ? 13.395 32.533 57.531 1.00 17.66 89 GLN A O 1
ATOM 586 N N . PHE A 1 64 ? 12.062 31.075 58.592 1.00 19.88 90 PHE A N 1
ATOM 587 C CA . PHE A 1 64 ? 12.872 29.879 58.293 1.00 19.70 90 PHE A CA 1
ATOM 588 C C . PHE A 1 64 ? 12.518 29.286 56.915 1.00 19.78 90 PHE A C 1
ATOM 589 O O . PHE A 1 64 ? 11.327 29.180 56.588 1.00 23.44 90 PHE A O 1
ATOM 597 N N . ASP A 1 65 ? 13.501 28.966 56.081 1.00 19.11 91 ASP A N 1
ATOM 598 C CA . ASP A 1 65 ? 13.278 28.154 54.884 1.00 18.64 91 ASP A CA 1
ATOM 599 C C . ASP A 1 65 ? 13.351 26.712 55.406 1.00 18.15 91 ASP A C 1
ATOM 600 O O . ASP A 1 65 ? 14.393 26.330 55.968 1.00 16.48 91 ASP A O 1
ATOM 605 N N . PRO A 1 66 ? 12.271 25.922 55.259 1.00 17.35 92 PRO A N 1
ATOM 606 C CA . PRO A 1 66 ? 12.293 24.584 55.832 1.00 17.47 92 PRO A CA 1
ATOM 607 C C . PRO A 1 66 ? 12.646 23.474 54.878 1.00 17.10 92 PRO A C 1
ATOM 608 O O . PRO A 1 66 ? 12.483 23.594 53.668 1.00 18.55 92 PRO A O 1
ATOM 612 N N . LYS A 1 67 ? 13.060 22.357 55.462 1.00 15.94 93 LYS A N 1
ATOM 613 C CA . LYS A 1 67 ? 13.326 21.124 54.713 1.00 15.68 93 LYS A CA 1
ATOM 614 C C . LYS A 1 67 ? 13.019 19.913 55.577 1.00 14.82 93 LYS A C 1
ATOM 615 O O . LYS A 1 67 ? 13.454 19.839 56.730 1.00 13.99 93 LYS A O 1
ATOM 620 N N . THR A 1 68 ? 12.292 18.966 54.991 1.00 14.51 94 THR A N 1
ATOM 621 C CA . THR A 1 68 ? 11.898 17.765 55.713 1.00 14.37 94 THR A CA 1
ATOM 622 C C . THR A 1 68 ? 12.566 16.530 55.147 1.00 14.33 94 THR A C 1
ATOM 623 O O . THR A 1 68 ? 12.603 16.300 53.900 1.00 16.06 94 THR A O 1
ATOM 627 N N . TYR A 1 69 ? 13.108 15.733 56.062 1.00 13.45 95 TYR A N 1
ATOM 628 C CA . TYR A 1 69 ? 13.665 14.427 55.764 1.00 13.71 95 TYR A CA 1
ATOM 629 C C . TYR A 1 69 ? 12.805 13.354 56.381 1.00 13.30 95 TYR A C 1
ATOM 630 O O . TYR A 1 69 ? 12.272 13.531 57.448 1.00 15.46 95 TYR A O 1
ATOM 639 N N . ARG A 1 70 ? 12.656 12.239 55.684 1.00 14.15 96 ARG A N 1
ATOM 640 C CA . ARG A 1 70 ? 11.835 11.128 56.112 1.00 13.55 96 ARG A CA 1
ATOM 641 C C . ARG A 1 70 ? 12.633 9.863 56.356 1.00 12.45 96 ARG A C 1
ATOM 642 O O . ARG A 1 70 ? 13.535 9.550 55.585 1.00 13.80 96 ARG A O 1
ATOM 650 N N . ASN A 1 71 ? 12.243 9.101 57.367 1.00 11.56 97 ASN A N 1
ATOM 651 C CA . ASN A 1 71 ? 12.829 7.787 57.669 1.00 11.30 97 ASN A CA 1
ATOM 652 C C . ASN A 1 71 ? 14.367 7.847 57.723 1.00 10.23 97 ASN A C 1
ATOM 653 O O . ASN A 1 71 ? 15.102 7.248 56.931 1.00 11.08 97 ASN A O 1
ATOM 658 N N . VAL A 1 72 ? 14.844 8.633 58.691 1.00 10.20 98 VAL A N 1
ATOM 659 C CA . VAL A 1 72 ? 16.259 8.929 58.852 1.00 10.17 98 VAL A CA 1
ATOM 660 C C . VAL A 1 72 ? 16.767 8.584 60.248 1.00 9.60 98 VAL A C 1
ATOM 661 O O . VAL A 1 72 ? 16.050 8.714 61.243 1.00 9.85 98 VAL A O 1
ATOM 665 N N . GLU A 1 73 ? 17.993 8.092 60.314 1.00 9.79 99 GLU A N 1
ATOM 666 C CA . GLU A 1 73 ? 18.703 7.985 61.598 1.00 10.63 99 GLU A CA 1
ATOM 667 C C . GLU A 1 73 ? 19.132 9.370 62.039 1.00 10.82 99 GLU A C 1
ATOM 668 O O . GLU A 1 73 ? 19.627 10.141 61.224 1.00 12.63 99 GLU A O 1
ATOM 682 N N . ALA A 1 75 ? 21.799 10.978 63.933 1.00 9.96 101 ALA A N 1
ATOM 683 C CA . ALA A 1 75 ? 23.138 10.686 64.417 1.00 9.86 101 ALA A CA 1
ATOM 684 C C . ALA A 1 75 ? 23.488 11.466 65.689 1.00 9.36 101 ALA A C 1
ATOM 685 O O . ALA A 1 75 ? 24.236 11.002 66.528 1.00 8.82 101 ALA A O 1
ATOM 687 N N . ASN A 1 76 ? 22.904 12.665 65.822 1.00 8.67 102 ASN A N 1
ATOM 688 C CA . ASN A 1 76 ? 23.023 13.451 67.051 1.00 8.44 102 ASN A CA 1
ATOM 689 C C . ASN A 1 76 ? 21.973 14.517 67.069 1.00 7.99 102 ASN A C 1
ATOM 690 O O . ASN A 1 76 ? 21.654 15.058 66.022 1.00 8.76 102 ASN A O 1
ATOM 703 N N . THR A 1 78 ? 21.622 18.022 69.726 1.00 7.21 104 THR A N 1
ATOM 704 C CA . THR A 1 78 ? 22.237 18.783 70.805 1.00 7.02 104 THR A CA 1
ATOM 705 C C . THR A 1 78 ? 21.349 19.993 71.013 1.00 7.34 104 THR A C 1
ATOM 706 O O . THR A 1 78 ? 20.956 20.637 70.043 1.00 7.87 104 THR A O 1
ATOM 710 N N . GLY A 1 79 ? 21.041 20.360 72.260 1.00 7.48 105 GLY A N 1
ATOM 711 C CA . GLY A 1 79 ? 20.166 21.506 72.499 1.00 7.33 105 GLY A CA 1
ATOM 712 C C . GLY A 1 79 ? 20.048 21.947 73.929 1.00 7.22 105 GLY A C 1
ATOM 713 O O . GLY A 1 79 ? 20.822 21.496 74.787 1.00 7.91 105 GLY A O 1
ATOM 714 N N . SER A 1 80 ? 19.144 22.876 74.163 1.00 7.90 106 SER A N 1
ATOM 715 C CA . SER A 1 80 ? 18.871 23.411 75.49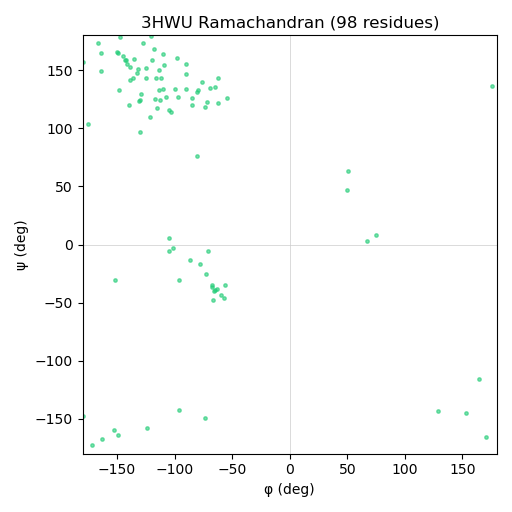0 1.00 7.80 106 SER A CA 1
ATOM 716 C C . SER A 1 80 ? 17.395 23.601 75.723 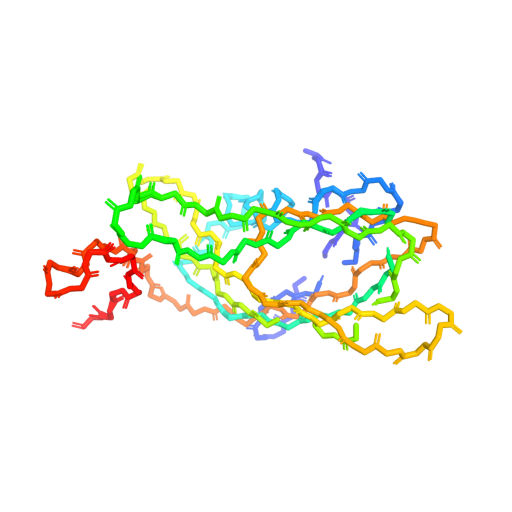1.00 8.95 106 SER A C 1
ATOM 717 O O . SER A 1 80 ? 16.608 23.815 74.805 1.00 9.57 106 SER A O 1
ATOM 720 N N . ILE A 1 81 ? 17.040 23.526 77.013 1.00 9.03 107 ILE A N 1
ATOM 721 C CA . ILE A 1 81 ? 15.702 23.878 77.531 1.00 9.60 107 ILE A CA 1
ATOM 722 C C . ILE A 1 81 ? 15.798 25.174 78.293 1.00 8.99 107 ILE A C 1
ATOM 723 O O . ILE A 1 81 ? 16.632 25.317 79.204 1.00 9.54 107 ILE A O 1
ATOM 728 N N . ALA A 1 82 ? 14.953 26.130 77.920 1.00 9.09 108 ALA A N 1
ATOM 729 C CA . ALA A 1 82 ? 14.790 27.373 78.638 1.00 9.55 108 ALA A CA 1
ATOM 730 C C . ALA A 1 82 ? 13.330 27.810 78.443 1.00 9.44 108 ALA A C 1
ATOM 731 O O . ALA A 1 82 ? 12.479 26.986 78.111 1.00 10.93 108 ALA A O 1
ATOM 733 N N . TRP A 1 83 ? 13.054 29.075 78.728 1.00 10.24 109 TRP A N 1
ATOM 734 C CA . TRP A 1 83 ? 11.685 29.602 78.774 1.00 10.26 109 TRP A CA 1
ATOM 735 C C . TRP A 1 83 ? 11.572 30.886 77.982 1.00 11.82 109 TRP A C 1
ATOM 736 O O . TRP A 1 83 ? 12.539 31.616 77.843 1.00 13.05 109 TRP A O 1
ATOM 747 N N . LYS A 1 84 ? 10.385 31.147 77.452 1.00 12.18 110 LYS A N 1
ATOM 748 C CA . LYS A 1 84 ? 10.119 32.431 76.844 1.00 14.34 110 LYS A CA 1
ATOM 749 C C . LYS A 1 84 ? 8.637 32.721 77.009 1.00 15.12 110 LYS A C 1
ATOM 750 O O . LYS A 1 84 ? 7.775 31.930 76.627 1.00 14.03 110 LYS A O 1
ATOM 756 N N A GLU A 1 85 ? 8.351 33.860 77.633 0.50 16.38 111 GLU A N 1
ATOM 757 N N B GLU A 1 85 ? 8.353 33.878 77.602 0.50 16.56 111 GLU A N 1
ATOM 758 C CA A GLU A 1 85 ? 6.945 34.279 77.848 0.50 17.34 111 GLU A CA 1
ATOM 759 C CA B GLU A 1 85 ? 6.952 34.314 77.831 0.50 17.84 111 GLU A CA 1
ATOM 760 C C A GLU A 1 85 ? 6.161 33.199 78.561 0.50 17.47 111 GLU A C 1
ATOM 761 C C B GLU A 1 85 ? 6.148 33.276 78.621 0.50 17.66 111 GLU A C 1
ATOM 762 O O A GLU A 1 85 ? 5.002 32.908 78.226 0.50 18.97 111 GLU A O 1
ATOM 763 O O B GLU A 1 85 ? 4.941 33.120 78.425 0.50 19.39 111 GLU A O 1
ATOM 774 N N . GLY A 1 86 ? 6.817 32.578 79.536 1.00 17.27 112 GLY A N 1
ATOM 775 C CA . GLY A 1 86 ? 6.183 31.593 80.373 1.00 17.57 112 GLY A CA 1
ATOM 776 C C . GLY A 1 86 ? 6.039 30.180 79.835 1.00 17.08 112 GLY A C 1
ATOM 777 O O . GLY A 1 86 ? 5.494 29.302 80.513 1.00 19.35 112 GLY A O 1
ATOM 778 N N . LYS A 1 87 ? 6.470 29.972 78.600 1.00 15.38 113 LYS A N 1
ATOM 779 C CA . LYS A 1 87 ? 6.336 28.690 77.912 1.00 15.51 113 LYS A CA 1
ATOM 780 C C . LYS A 1 87 ? 7.717 28.103 77.691 1.00 13.38 113 LYS A C 1
ATOM 781 O O . LYS A 1 87 ? 8.684 28.854 77.534 1.00 12.30 113 LYS A O 1
ATOM 786 N N . PRO A 1 88 ? 7.802 26.771 77.662 1.00 12.20 114 PRO A N 1
ATOM 787 C CA . PRO A 1 88 ? 9.107 26.195 77.366 1.00 11.95 114 PRO A CA 1
ATOM 788 C C . PRO A 1 88 ? 9.586 26.589 75.992 1.00 12.65 114 PRO A C 1
ATOM 789 O O . PRO A 1 88 ? 8.800 26.645 75.049 1.00 14.97 114 PRO A O 1
ATOM 793 N N . SER A 1 89 ? 10.883 26.812 75.896 1.00 11.43 115 SER A N 1
ATOM 794 C CA . SER A 1 89 ? 11.537 27.264 74.676 1.00 11.71 115 SER A CA 1
ATOM 795 C C . SER A 1 89 ? 12.723 26.373 74.400 1.00 11.52 115 SER A C 1
ATOM 796 O O . SER A 1 89 ? 13.761 26.466 75.065 1.00 12.27 115 SER A O 1
ATOM 799 N N . ILE A 1 90 ? 12.495 25.380 73.527 1.00 12.46 116 ILE A N 1
ATOM 800 C CA . ILE A 1 90 ? 13.512 24.366 73.215 1.00 12.49 116 ILE A CA 1
ATOM 801 C C . ILE A 1 90 ? 14.323 24.891 72.026 1.00 12.79 116 ILE A C 1
ATOM 802 O O . ILE A 1 90 ? 13.786 25.338 71.008 1.00 16.53 116 ILE A O 1
ATOM 807 N N . HIS A 1 91 ? 15.635 24.803 72.114 1.00 11.34 117 HIS A N 1
ATOM 808 C CA . HIS A 1 91 ? 16.557 25.180 71.057 1.00 11.12 117 HIS A CA 1
ATOM 809 C C . HIS A 1 91 ? 17.347 23.935 70.754 1.00 9.87 117 HIS A C 1
ATOM 810 O O . HIS A 1 91 ? 18.133 23.468 71.589 1.00 11.63 117 HIS A O 1
ATOM 817 N N . ALA A 1 92 ? 17.124 23.340 69.589 1.00 9.41 118 ALA A N 1
ATOM 818 C CA . ALA A 1 92 ? 17.744 22.075 69.278 1.00 9.29 118 ALA A CA 1
ATOM 819 C C . ALA A 1 92 ? 18.284 22.093 67.838 1.00 9.07 118 ALA A C 1
ATOM 820 O O . ALA A 1 92 ? 17.628 22.592 66.921 1.00 8.65 118 ALA A O 1
ATOM 822 N N . HIS A 1 93 ? 19.431 21.450 67.666 1.00 8.78 119 HIS A N 1
ATOM 823 C CA . HIS A 1 93 ? 20.004 21.161 66.357 1.00 8.08 119 HIS A CA 1
ATOM 824 C C . HIS A 1 93 ? 20.115 19.641 66.223 1.00 8.47 119 HIS A C 1
ATOM 825 O O . HIS A 1 93 ? 20.229 18.907 67.221 1.00 8.87 119 HIS A O 1
ATOM 832 N N . GLY A 1 94 ? 20.192 19.158 64.985 1.00 8.88 120 GLY A N 1
ATOM 833 C CA . GLY A 1 94 ? 20.378 17.761 64.735 1.00 10.26 120 GLY A CA 1
ATOM 834 C C . GLY A 1 94 ? 21.123 17.469 63.455 1.00 8.80 120 GLY A C 1
ATOM 835 O O . GLY A 1 94 ? 21.206 18.312 62.584 1.00 10.13 120 GLY A O 1
ATOM 836 N N . THR A 1 95 ? 21.572 16.227 63.352 1.00 8.83 121 THR A N 1
ATOM 837 C CA . THR A 1 95 ? 22.279 15.666 62.222 1.00 10.30 121 THR A CA 1
ATOM 838 C C . THR A 1 95 ? 21.567 14.332 61.900 1.00 9.80 121 THR A C 1
ATOM 839 O O . THR A 1 95 ? 21.442 13.477 62.788 1.00 9.86 121 THR A O 1
ATOM 843 N N . VAL A 1 96 ? 21.092 14.166 60.665 1.00 9.95 122 VAL A N 1
ATOM 844 C CA . VAL A 1 96 ? 20.344 12.981 60.208 1.00 9.82 122 VAL A CA 1
ATOM 845 C C . VAL A 1 96 ? 21.023 12.378 58.993 1.00 10.47 122 VAL A C 1
ATOM 846 O O . VAL A 1 96 ? 21.688 13.086 58.228 1.00 11.52 122 VAL A O 1
ATOM 850 N N . THR A 1 97 ? 20.848 11.077 58.828 1.00 9.57 123 THR A N 1
ATOM 851 C CA . THR A 1 97 ? 21.428 10.350 57.717 1.00 10.40 123 THR A CA 1
ATOM 852 C C . THR A 1 97 ? 20.416 9.299 57.238 1.00 10.49 123 THR A C 1
ATOM 853 O O . THR A 1 97 ? 19.566 8.829 58.010 1.00 11.09 123 THR A O 1
ATOM 857 N N . ASP A 1 98 ? 20.542 8.904 55.975 1.00 11.70 124 ASP A N 1
ATOM 858 C CA . ASP A 1 98 ? 19.633 7.918 55.390 1.00 12.32 124 ASP A CA 1
ATOM 859 C C . ASP A 1 98 ? 20.428 6.742 54.838 1.00 10.99 124 ASP A C 1
ATOM 860 O O . ASP A 1 98 ? 21.550 6.477 55.243 1.00 11.52 124 ASP A O 1
ATOM 865 N N . GLY A 1 99 ? 19.838 5.999 53.901 1.00 11.23 125 GLY A N 1
ATOM 866 C CA . GLY A 1 99 ? 20.518 4.852 53.341 1.00 12.51 125 GLY A CA 1
ATOM 867 C C . GLY A 1 99 ? 21.696 5.170 52.435 1.00 12.49 125 GLY A C 1
ATOM 868 O O . GLY A 1 99 ? 22.409 4.261 52.044 1.00 15.39 125 GLY A O 1
ATOM 869 N N . THR A 1 100 ? 21.933 6.441 52.136 1.00 12.09 126 THR A N 1
ATOM 870 C CA . THR A 1 100 ? 23.175 6.859 51.481 1.00 12.48 126 THR A CA 1
ATOM 871 C C . THR A 1 100 ? 24.288 7.132 52.505 1.00 12.08 126 THR A C 1
ATOM 872 O O . THR A 1 100 ? 25.435 7.337 52.113 1.00 13.93 126 THR A O 1
ATOM 876 N N . PHE A 1 101 ? 23.902 7.216 53.777 1.00 11.06 127 PHE A N 1
ATOM 877 C CA . PHE A 1 101 ? 24.761 7.612 54.904 1.00 11.76 127 PHE A CA 1
ATOM 878 C C . PHE A 1 101 ? 25.224 9.038 54.894 1.00 11.29 127 PHE A C 1
ATOM 879 O O . PHE A 1 101 ? 25.932 9.495 55.793 1.00 12.42 127 PHE A O 1
ATOM 887 N N . GLN A 1 102 ? 24.780 9.832 53.937 1.00 11.67 128 GLN A N 1
ATOM 888 C CA . GLN A 1 102 ? 25.199 11.240 53.881 1.00 13.03 128 GLN A CA 1
ATOM 889 C C . GLN A 1 102 ? 24.452 12.039 54.943 1.00 13.03 128 GLN A C 1
ATOM 890 O O . GLN A 1 102 ? 23.259 11.794 55.221 1.00 15.15 128 GLN A O 1
ATOM 896 N N . GLY A 1 103 ? 25.173 12.943 55.585 1.00 12.40 129 GLY A N 1
ATOM 897 C CA . GLY A 1 103 ? 24.588 13.758 56.654 1.00 12.72 129 GLY A CA 1
ATOM 898 C C . GLY A 1 103 ? 23.952 15.059 56.256 1.00 11.82 129 GLY A C 1
ATOM 899 O O . GLY A 1 103 ? 24.418 15.733 55.344 1.00 12.66 129 GLY A O 1
ATOM 900 N N . ALA A 1 104 ? 22.894 15.424 56.982 1.00 12.28 130 ALA A N 1
ATOM 901 C CA . ALA A 1 104 ? 22.184 16.674 56.761 1.00 11.76 130 ALA A CA 1
ATOM 902 C C . ALA A 1 104 ? 21.633 17.122 58.085 1.00 11.86 130 ALA A C 1
ATOM 903 O O . ALA A 1 104 ? 21.614 16.346 59.054 1.00 14.88 130 ALA A O 1
ATOM 905 N N . GLY A 1 105 ? 21.229 18.383 58.170 1.00 10.79 131 GLY A N 1
ATOM 906 C CA . GLY A 1 105 ? 20.575 18.846 59.368 1.00 11.85 131 GLY A CA 1
ATOM 907 C C . GLY A 1 105 ? 20.753 20.329 59.598 1.00 11.56 131 GLY A C 1
ATOM 908 O O . GLY A 1 105 ? 20.755 21.115 58.632 1.00 12.53 131 GLY A O 1
ATOM 909 N N . GLY A 1 106 ? 20.865 20.710 60.861 1.00 11.04 132 GLY A N 1
ATOM 910 C CA . GLY A 1 106 ? 20.885 22.093 61.293 1.00 10.30 132 GLY A CA 1
ATOM 911 C C . GLY A 1 106 ? 19.893 22.342 62.398 1.00 9.64 132 GLY A C 1
ATOM 912 O O . GLY A 1 106 ? 19.734 21.508 63.313 1.00 11.05 132 GLY A O 1
ATOM 913 N N . HIS A 1 107 ? 19.280 23.518 62.355 1.00 9.64 133 HIS A N 1
ATOM 914 C CA . HIS A 1 107 ? 18.294 23.945 63.352 1.00 9.12 133 HIS A CA 1
ATOM 915 C C . HIS A 1 107 ? 16.988 23.172 63.176 1.00 9.34 133 HIS A C 1
ATOM 916 O O . HIS A 1 107 ? 16.381 23.219 62.107 1.00 10.50 133 HIS A O 1
ATOM 923 N N . LEU A 1 108 ? 16.555 22.478 64.234 1.00 9.54 134 LEU A N 1
ATOM 924 C CA . LEU A 1 108 ? 15.346 21.701 64.205 1.00 9.66 134 LEU A CA 1
ATOM 925 C C . LEU A 1 108 ? 14.106 22.558 64.415 1.00 10.42 134 LEU A C 1
ATOM 926 O O . LEU A 1 108 ? 14.016 23.328 65.379 1.00 11.12 134 LEU A O 1
ATOM 931 N N . LEU A 1 109 ? 13.125 22.365 63.534 1.00 10.70 135 LEU A N 1
ATOM 932 C CA . LEU A 1 109 ? 11.764 22.912 63.745 1.00 11.49 135 LEU A CA 1
ATOM 933 C C . LEU A 1 109 ? 10.853 21.876 64.347 1.00 11.92 135 LEU A C 1
ATOM 934 O O . LEU A 1 109 ? 9.942 22.220 65.080 1.00 14.29 135 LEU A O 1
ATOM 939 N N . GLY A 1 110 ? 11.048 20.604 64.065 1.00 11.92 136 GLY A N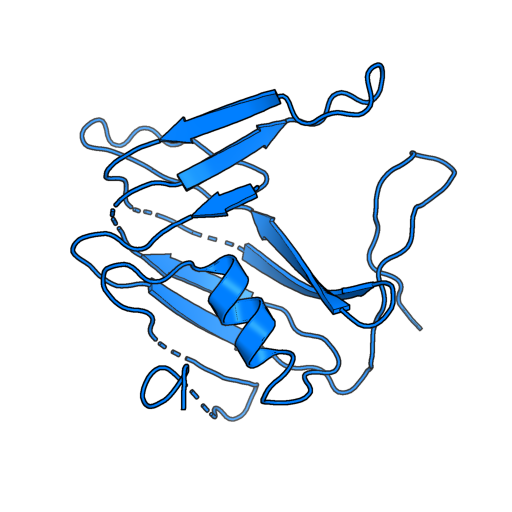 1
ATOM 940 C CA . GLY A 1 110 ? 10.205 19.543 64.629 1.00 12.80 136 GLY A CA 1
ATOM 941 C C . GLY A 1 110 ? 10.686 18.191 64.125 1.00 11.37 136 GLY A C 1
ATOM 942 O O . GLY A 1 110 ? 11.396 18.112 63.117 1.00 11.91 136 GLY A O 1
ATOM 943 N N . LEU A 1 111 ? 10.362 17.142 64.865 1.00 10.44 137 LEU A N 1
ATOM 944 C CA . LEU A 1 111 ? 10.732 15.797 64.482 1.00 10.17 137 LEU A CA 1
ATOM 945 C C . LEU A 1 111 ? 9.908 14.796 65.266 1.00 10.12 137 LEU A C 1
ATOM 946 O O . LEU A 1 111 ? 9.475 15.078 66.398 1.00 11.16 137 LEU A O 1
ATOM 951 N N . THR A 1 112 ? 9.674 13.666 64.596 1.00 10.20 138 THR A N 1
ATOM 952 C CA . THR A 1 112 ? 8.786 12.621 65.063 1.00 10.82 138 THR A CA 1
ATOM 953 C C . THR A 1 112 ? 9.510 11.279 65.000 1.00 9.99 138 THR A C 1
ATOM 954 O O . THR A 1 112 ? 10.062 10.922 63.958 1.00 10.54 138 THR A O 1
ATOM 958 N N . VAL A 1 113 ? 9.479 10.535 66.111 1.00 8.93 139 VAL A N 1
ATOM 959 C CA . VAL A 1 113 ? 10.105 9.223 66.171 1.00 9.10 139 VAL A CA 1
ATOM 960 C C . VAL A 1 113 ? 9.389 8.267 65.211 1.00 9.62 139 VAL A C 1
ATOM 961 O O . VAL A 1 113 ? 8.138 8.210 65.186 1.00 10.27 139 VAL A O 1
ATOM 965 N N . GLY A 1 114 ? 10.181 7.503 64.466 1.00 10.12 140 GLY A N 1
ATOM 966 C CA . GLY A 1 114 ? 9.664 6.520 63.533 1.00 11.40 140 GLY A CA 1
ATOM 967 C C . GLY A 1 114 ? 9.610 5.141 64.118 1.00 11.55 140 GLY A C 1
ATOM 968 O O . GLY A 1 114 ? 9.305 4.948 65.303 1.00 12.89 140 GLY A O 1
ATOM 969 N N . THR A 1 115 ? 9.913 4.159 63.289 1.00 13.93 141 THR A N 1
ATOM 970 C CA . THR A 1 115 ? 9.908 2.783 63.793 1.00 15.26 141 THR A CA 1
ATOM 971 C C . THR A 1 115 ? 11.238 2.521 64.546 1.00 14.75 141 THR A C 1
ATOM 972 O O . THR A 1 115 ? 12.182 1.897 64.067 1.00 16.70 141 THR A O 1
ATOM 976 N N . GLY A 1 116 ? 11.289 3.064 65.750 1.00 14.14 142 GLY A N 1
ATOM 977 C CA . GLY A 1 116 ? 12.519 3.109 66.531 1.00 13.22 142 GLY A CA 1
ATOM 978 C C . GLY A 1 116 ? 12.221 3.786 67.839 1.00 11.23 142 GLY A C 1
ATOM 979 O O . GLY A 1 116 ? 11.090 3.717 68.355 1.00 12.44 142 GLY A O 1
ATOM 980 N N . SER A 1 117 ? 13.230 4.505 68.350 1.00 10.18 143 SER A N 1
ATOM 981 C CA . SER A 1 117 ? 13.105 5.233 69.626 1.00 9.96 143 SER A CA 1
ATOM 982 C C . SER A 1 117 ? 13.960 6.492 69.560 1.00 9.41 143 SER A C 1
ATOM 983 O O . SER A 1 117 ? 14.650 6.716 68.557 1.00 10.27 143 SER A O 1
ATOM 986 N N . CYS A 1 118 ? 13.947 7.288 70.613 1.00 9.00 144 CYS A N 1
ATOM 987 C CA . CYS A 1 118 ? 14.840 8.434 70.740 1.00 9.24 144 CYS A CA 1
ATOM 988 C C . CYS A 1 118 ? 15.309 8.479 72.191 1.00 8.86 144 CYS A C 1
ATOM 989 O O . CYS A 1 118 ? 14.474 8.616 73.092 1.00 10.25 144 CYS A O 1
ATOM 992 N N . GLU A 1 119 ? 16.620 8.377 72.404 1.00 8.36 145 GLU A N 1
ATOM 993 C CA . GLU A 1 119 ? 17.254 8.445 73.715 1.00 8.70 145 GLU A CA 1
ATOM 994 C C . GLU A 1 119 ? 17.749 9.869 73.909 1.00 7.74 145 GLU A C 1
ATOM 995 O O . GLU A 1 119 ? 18.451 10.383 73.048 1.00 9.03 145 GLU A O 1
ATOM 1001 N N . ILE A 1 120 ? 17.371 10.510 75.020 1.00 7.97 146 ILE A N 1
ATOM 1002 C CA . ILE A 1 120 ? 17.728 11.904 75.274 1.00 7.80 146 ILE A CA 1
ATOM 1003 C C . ILE A 1 120 ? 18.310 12.015 76.671 1.00 7.54 146 ILE A C 1
ATOM 1004 O O . ILE A 1 120 ? 17.626 11.680 77.663 1.00 8.73 146 ILE A O 1
ATOM 1009 N N . THR A 1 121 ? 19.522 12.563 76.758 1.00 7.80 147 THR A N 1
ATOM 1010 C CA . THR A 1 121 ? 20.239 12.740 78.030 1.00 8.48 147 THR A CA 1
ATOM 1011 C C . THR A 1 121 ? 20.137 14.219 78.423 1.00 7.84 147 THR A C 1
ATOM 1012 O O . THR A 1 121 ? 20.665 15.070 77.680 1.00 8.61 147 THR A O 1
ATOM 1016 N N . VAL A 1 122 ? 19.441 14.526 79.527 1.00 7.99 148 VAL A N 1
ATOM 1017 C CA . VAL A 1 122 ? 19.118 15.892 79.913 1.00 7.91 148 VAL A CA 1
ATOM 1018 C C . VAL A 1 122 ? 19.888 16.236 81.196 1.00 8.62 148 VAL A C 1
ATOM 1019 O O . VAL A 1 122 ? 19.813 15.499 82.208 1.00 9.57 148 VAL A O 1
ATOM 1023 N N . THR A 1 123 ? 20.669 17.306 81.156 1.00 7.70 149 THR A N 1
ATOM 1024 C CA . THR A 1 123 ? 21.427 17.816 82.310 1.00 8.39 149 THR A CA 1
ATOM 1025 C C . THR A 1 123 ? 20.706 19.065 82.816 1.00 8.04 149 THR A C 1
ATOM 1026 O O . THR A 1 123 ? 20.603 20.049 82.095 1.00 8.82 149 THR A O 1
ATOM 1030 N N . VAL A 1 124 ? 20.182 19.020 84.050 1.00 8.89 150 VAL A N 1
ATOM 1031 C CA . VAL A 1 124 ? 19.315 20.056 84.599 1.00 9.04 150 VAL A CA 1
ATOM 1032 C C . VAL A 1 124 ? 20.076 21.003 85.502 1.00 9.71 150 VAL A C 1
ATOM 1033 O O . VAL A 1 124 ? 20.870 20.581 86.334 1.00 10.77 150 VAL A O 1
ATOM 1037 N N . TYR A 1 125 ? 19.845 22.293 85.313 1.00 9.42 151 TYR A N 1
ATOM 1038 C CA . TYR A 1 125 ? 20.494 23.347 86.111 1.00 8.65 151 TYR A CA 1
ATOM 1039 C C . TYR A 1 125 ? 19.482 23.992 87.037 1.00 9.01 151 TYR A C 1
ATOM 1040 O O . TYR A 1 125 ? 18.287 24.044 86.744 1.00 9.98 151 TYR A O 1
ATOM 1049 N N . PRO A 1 126 ? 19.948 24.563 88.152 1.00 9.37 152 PRO A N 1
ATOM 1050 C CA . PRO A 1 126 ? 19.004 25.180 89.103 1.00 9.09 152 PRO A CA 1
ATOM 1051 C C . PRO A 1 126 ? 18.466 26.550 88.729 1.00 9.17 152 PRO A C 1
ATOM 1052 O O . PRO A 1 126 ? 17.446 26.965 89.284 1.00 9.81 152 PRO A O 1
ATOM 1056 N N . GLN A 1 127 ? 19.125 27.213 87.794 1.00 10.03 153 GLN A N 1
ATOM 1057 C CA . GLN A 1 127 ? 18.772 28.570 87.389 1.00 9.77 153 GLN A CA 1
ATOM 1058 C C . GLN A 1 127 ? 17.677 28.606 86.329 1.00 10.33 153 GLN A C 1
ATOM 1059 O O . GLN A 1 127 ? 17.792 27.986 85.280 1.00 10.43 153 GLN A O 1
ATOM 1065 N N . ARG A 1 128 ? 16.605 29.356 86.590 1.00 9.92 154 ARG A N 1
ATOM 1066 C CA . ARG A 1 128 ? 15.550 29.587 85.633 1.00 10.58 154 ARG A CA 1
ATOM 1067 C C . ARG A 1 128 ? 16.062 30.561 84.580 1.00 11.48 154 ARG A C 1
ATOM 1068 O O . ARG A 1 128 ? 16.379 31.719 84.904 1.00 12.95 154 ARG A O 1
ATOM 1076 N N . LEU A 1 129 ? 16.111 30.120 83.313 1.00 10.26 155 LEU A N 1
ATOM 1077 C CA . LEU A 1 129 ? 16.644 30.950 82.241 1.00 10.84 155 LEU A CA 1
ATOM 1078 C C . LEU A 1 129 ? 15.585 31.249 81.190 1.00 9.93 155 LEU A C 1
ATOM 1079 O O . LEU A 1 129 ? 14.821 30.362 80.797 1.00 10.68 155 LEU A O 1
ATOM 1084 N N A ASP A 1 130 ? 15.525 32.507 80.741 0.50 10.67 156 ASP A N 1
ATOM 1085 N N B ASP A 1 130 ? 15.643 32.488 80.693 0.50 11.08 156 ASP A N 1
ATOM 1086 C CA A ASP A 1 130 ? 14.712 32.853 79.582 0.50 11.66 156 ASP A CA 1
ATOM 1087 C CA B ASP A 1 130 ? 14.783 32.989 79.632 0.50 12.08 156 ASP A CA 1
ATOM 1088 C C A ASP A 1 130 ? 15.590 33.124 78.363 0.50 11.25 156 ASP A C 1
ATOM 1089 C C B ASP A 1 130 ? 15.556 33.294 78.356 0.50 11.33 156 ASP A C 1
ATOM 1090 O O A ASP A 1 130 ? 16.788 33.413 78.474 0.50 11.92 156 ASP A O 1
ATOM 1091 O O B ASP A 1 130 ? 16.640 33.876 78.422 0.50 12.03 156 ASP A O 1
ATOM 1100 N N . ARG A 1 131 ? 14.981 32.954 77.206 1.00 11.47 157 ARG A N 1
ATOM 1101 C CA . ARG A 1 131 ? 15.541 33.397 75.955 1.00 11.50 157 ARG A CA 1
ATOM 1102 C C . ARG A 1 131 ? 14.936 34.749 75.642 1.00 12.85 157 ARG A C 1
ATOM 1103 O O . ARG A 1 131 ? 13.776 35.030 76.014 1.00 15.74 157 ARG A O 1
ATOM 1111 N N . PHE A 1 132 ? 15.690 35.572 74.942 1.00 13.04 158 PHE A N 1
ATOM 1112 C CA . PHE A 1 132 ? 15.232 36.936 74.599 1.00 15.14 158 PHE A CA 1
ATOM 1113 C C . PHE A 1 132 ? 15.741 37.232 73.203 1.00 13.97 158 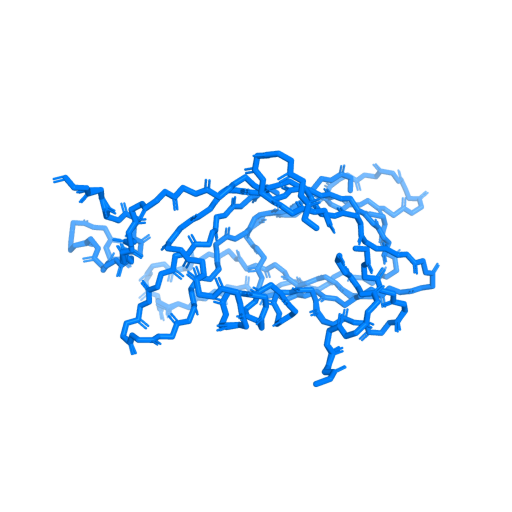PHE A C 1
ATOM 1114 O O . PHE A 1 132 ? 16.759 36.700 72.767 1.00 14.37 158 PHE A O 1
ATOM 1122 N N . VAL A 1 133 ? 15.108 38.186 72.525 1.00 14.15 159 VAL A N 1
ATOM 1123 C CA . VAL A 1 133 ? 15.587 38.647 71.239 1.00 15.17 159 VAL A CA 1
ATOM 1124 C C . VAL A 1 133 ? 16.741 39.612 71.457 1.00 14.82 159 VAL A C 1
ATOM 1125 O O . VAL A 1 133 ? 16.583 40.629 72.120 1.00 17.08 159 VAL A O 1
ATOM 1129 N N A ASP A 1 134 ? 17.888 39.282 70.863 0.50 14.13 160 ASP A N 1
ATOM 1130 N N B ASP A 1 134 ? 17.902 39.263 70.926 0.50 14.80 160 ASP A N 1
ATOM 1131 C CA A ASP A 1 134 ? 19.091 40.116 70.851 0.50 13.64 160 ASP A CA 1
ATOM 1132 C CA B ASP A 1 134 ? 19.052 40.134 70.937 0.50 14.71 160 ASP A CA 1
ATOM 1133 C C A ASP A 1 134 ? 18.930 41.170 69.756 0.50 13.26 160 ASP A C 1
ATOM 1134 C C B ASP A 1 134 ? 18.807 41.133 69.807 0.50 13.99 160 ASP A C 1
ATOM 1135 O O A ASP A 1 134 ? 19.040 40.869 68.564 0.50 12.68 160 ASP A O 1
ATOM 1136 O O B ASP A 1 134 ? 18.655 40.742 68.645 0.50 13.84 160 ASP A O 1
ATOM 1145 N N . PRO A 1 135 ? 18.691 42.420 70.156 1.00 13.29 161 PRO A N 1
ATOM 1146 C CA . PRO A 1 135 ? 18.373 43.438 69.149 1.00 13.24 161 PRO A CA 1
ATOM 1147 C C . PRO A 1 135 ? 19.494 43.744 68.175 1.00 13.94 161 PRO A C 1
ATOM 1148 O O . PRO A 1 135 ? 19.225 44.266 67.108 1.00 15.39 161 PRO A O 1
ATOM 1152 N N . GLU A 1 136 ? 20.709 43.346 68.499 1.00 16.07 162 GLU A N 1
ATOM 1153 C CA . GLU A 1 136 ? 21.818 43.546 67.574 1.00 18.05 162 GLU A CA 1
ATOM 1154 C C . GLU A 1 136 ? 21.758 42.600 66.386 1.00 17.74 162 GLU A C 1
ATOM 1155 O O . GLU A 1 136 ? 22.256 42.895 65.305 1.00 19.98 162 GLU A O 1
ATOM 1158 N N . ILE A 1 137 ? 21.125 41.455 66.551 1.00 16.63 163 ILE A N 1
ATOM 1159 C CA . ILE A 1 137 ? 21.033 40.450 65.501 1.00 17.77 163 ILE A CA 1
ATOM 1160 C C . ILE A 1 137 ? 19.637 39.970 65.111 1.00 16.72 163 ILE A C 1
ATOM 1161 O O . ILE A 1 137 ? 19.485 39.197 64.147 1.00 18.10 163 ILE A O 1
ATOM 1166 N N A GLN A 1 138 ? 18.614 40.329 65.873 0.80 16.55 164 GLN A N 1
ATOM 1167 N N B GLN A 1 138 ? 18.636 40.352 65.901 0.20 16.96 164 GLN A N 1
ATOM 1168 C CA A GLN A 1 138 ? 17.239 39.947 65.532 0.80 17.78 164 GLN A CA 1
ATOM 1169 C CA B GLN A 1 138 ? 17.238 40.017 65.626 0.20 17.02 164 GLN A CA 1
ATOM 1170 C C A GLN A 1 138 ? 17.092 38.428 65.575 0.80 17.35 164 GLN A C 1
ATOM 1171 C C B GLN A 1 138 ? 16.984 38.493 65.686 0.20 16.87 164 GLN A C 1
ATOM 1172 O O A GLN A 1 138 ? 16.516 37.803 64.671 0.80 17.53 164 GLN A O 1
ATOM 1173 O O B GLN A 1 138 ? 16.178 37.954 64.925 0.20 16.78 164 GLN A O 1
ATOM 1184 N N . ALA A 1 139 ? 17.667 37.825 66.623 1.00 16.78 165 ALA A N 1
ATOM 1185 C CA . ALA A 1 139 ? 17.535 36.378 66.881 1.00 16.53 165 ALA A CA 1
ATOM 1186 C C . ALA A 1 139 ? 17.420 36.130 68.380 1.00 14.92 165 ALA A C 1
ATOM 1187 O O . ALA A 1 139 ? 17.921 36.913 69.199 1.00 13.66 165 ALA A O 1
ATOM 1189 N N . ASN A 1 140 ? 16.757 35.033 68.727 1.00 15.20 166 ASN A N 1
ATOM 1190 C CA . ASN A 1 140 ? 16.649 34.596 70.116 1.00 14.40 166 ASN A CA 1
ATOM 1191 C C . ASN A 1 140 ? 17.994 34.113 70.645 1.00 12.81 166 ASN A C 1
ATOM 1192 O O . ASN A 1 140 ? 18.647 33.333 69.965 1.00 13.88 166 ASN A O 1
ATOM 1197 N N . VAL A 1 141 ? 18.344 34.541 71.842 1.00 12.15 167 VAL A N 1
ATOM 1198 C CA . VAL A 1 141 ? 19.562 34.108 72.515 1.00 11.39 167 VAL A CA 1
ATOM 1199 C C . VAL A 1 141 ? 19.199 33.718 73.951 1.00 10.67 167 VAL A C 1
ATOM 1200 O O . VAL A 1 141 ? 18.319 34.315 74.592 1.00 13.17 167 VAL A O 1
ATOM 1204 N N . LEU A 1 142 ? 19.917 32.727 74.497 1.00 10.28 168 LEU A N 1
ATOM 1205 C CA . LEU A 1 142 ? 19.735 32.305 75.871 1.00 10.87 168 LEU A CA 1
ATOM 1206 C C . LEU A 1 142 ? 20.351 33.314 76.825 1.00 11.09 168 LEU A C 1
ATOM 1207 O O . LEU A 1 142 ? 21.530 33.593 76.731 1.00 12.82 168 LEU A O 1
ATOM 1212 N N A GLY A 1 143 ? 19.549 33.871 77.722 0.80 11.50 169 GLY A N 1
ATOM 1213 N N B GLY A 1 143 ? 19.560 33.770 77.799 0.20 11.72 169 GLY A N 1
ATOM 1214 C CA A GLY A 1 143 ? 20.045 34.817 78.693 0.80 12.32 169 GLY A CA 1
ATOM 1215 C CA B GLY A 1 143 ? 19.968 34.824 78.733 0.20 11.96 169 GLY A CA 1
ATOM 1216 C C A GLY A 1 143 ? 20.630 34.106 79.881 0.80 12.69 169 GLY A C 1
ATOM 1217 C C B GLY A 1 143 ? 20.489 34.385 80.095 0.20 12.37 169 GLY A C 1
ATOM 1218 O O A GLY A 1 143 ? 20.050 33.166 80.379 0.80 14.83 169 GLY A O 1
ATOM 1219 O O B GLY A 1 143 ? 19.746 33.939 80.970 0.20 11.90 169 GLY A O 1
ATOM 1220 N N A LEU A 1 144 ? 21.767 34.573 80.341 0.80 13.32 170 LEU A N 1
ATOM 1221 N N B LEU A 1 144 ? 21.779 34.559 80.303 0.20 12.97 170 LEU A N 1
ATOM 1222 C CA A LEU A 1 144 ? 22.406 34.066 81.560 0.80 14.04 170 LEU A CA 1
ATOM 1223 C CA B LEU A 1 144 ? 22.385 34.176 81.569 0.20 13.57 170 LEU A CA 1
ATOM 1224 C C A LEU A 1 144 ? 22.345 35.138 82.664 0.80 17.03 170 LEU A C 1
ATOM 1225 C C B LEU A 1 144 ? 21.958 35.081 82.733 0.20 15.52 170 LEU A C 1
ATOM 1226 O O A LEU A 1 144 ? 22.324 36.350 82.350 0.80 18.71 170 LEU A O 1
ATOM 1227 O O B LEU A 1 144 ? 21.222 36.052 82.562 0.20 14.57 170 LEU A O 1
ATOM 1236 N N . PRO A 1 145 ? 22.338 34.705 83.953 1.00 17.69 171 PRO A N 1
ATOM 1237 C CA . PRO A 1 145 ? 22.323 35.614 85.114 1.00 20.29 171 PRO A CA 1
ATOM 1238 C C . PRO A 1 145 ? 23.528 36.536 85.015 1.00 21.46 171 PRO A C 1
ATOM 1239 O O . PRO A 1 145 ? 23.345 37.739 85.296 1.00 29.24 171 PRO A O 1
#

CATH classification: 3.30.1330.80